Protein AF-A0A1Q6TLY2-F1 (afdb_monomer_lite)

pLDDT: mean 72.08, std 17.01, range [34.88, 92.75]

Radius of gyration: 35.18 Å; chains: 1; bounding box: 68×32×122 Å

Sequence (174 aa):
MITFGSDVADLILQRTLGENTLGLNNSINRMTTGYKVNQAKDNAAGYSIITDLSKKISSMLQVQQNTEDGIALLQTAEGGLEEVQKLLERLRDLATQASNGTYDAETREAMQAEADQILEQISQIRESIQYDNQNLYYRENNCSFCCFLFSKRIIICSRGCRGLCRRRNENNYN

Structure (mmCIF, N/CA/C/O backbone):
data_AF-A0A1Q6TLY2-F1
#
_entry.id   AF-A0A1Q6TLY2-F1
#
loop_
_atom_site.group_PDB
_atom_site.id
_atom_site.type_symbol
_atom_site.label_atom_id
_atom_site.label_alt_id
_atom_site.label_comp_id
_atom_site.label_asym_id
_atom_site.label_entity_id
_atom_site.label_seq_id
_atom_site.pdbx_PDB_ins_code
_atom_site.Cartn_x
_atom_site.Cartn_y
_atom_site.Cartn_z
_atom_site.occupancy
_atom_site.B_iso_or_equiv
_atom_site.auth_seq_id
_atom_site.auth_comp_id
_atom_site.auth_asym_id
_atom_site.auth_atom_id
_atom_site.pdbx_PDB_model_num
ATOM 1 N N . MET A 1 1 ? 36.847 5.283 -79.934 1.00 46.81 1 MET A N 1
ATOM 2 C CA . MET A 1 1 ? 37.650 4.300 -79.181 1.00 46.81 1 MET A CA 1
ATOM 3 C C . MET A 1 1 ? 37.013 4.168 -77.812 1.00 46.81 1 MET A C 1
ATOM 5 O O . MET A 1 1 ? 37.091 5.117 -77.050 1.00 46.81 1 MET A O 1
ATOM 9 N N . ILE A 1 2 ? 36.286 3.078 -77.559 1.00 50.75 2 ILE A N 1
ATOM 10 C CA . ILE A 1 2 ? 35.698 2.802 -76.241 1.00 50.75 2 ILE A CA 1
ATOM 11 C C . ILE A 1 2 ? 36.763 2.031 -75.464 1.00 50.75 2 ILE A C 1
ATOM 13 O O . ILE A 1 2 ? 37.213 0.967 -75.892 1.00 50.75 2 ILE A O 1
ATOM 17 N N . THR A 1 3 ? 37.272 2.646 -74.406 1.00 54.22 3 THR A N 1
ATOM 18 C CA . THR A 1 3 ? 38.368 2.139 -73.587 1.00 54.22 3 THR A CA 1
ATOM 19 C C . THR A 1 3 ? 37.829 1.113 -72.593 1.00 54.22 3 THR A C 1
ATOM 21 O O . THR A 1 3 ? 37.433 1.465 -71.495 1.00 54.22 3 THR A O 1
ATOM 24 N N . PHE A 1 4 ? 37.858 -0.176 -72.936 1.00 53.56 4 PHE A N 1
ATOM 25 C CA . PHE A 1 4 ? 37.406 -1.265 -72.049 1.00 53.56 4 PHE A CA 1
ATOM 26 C C . PHE A 1 4 ? 38.048 -1.253 -70.643 1.00 53.56 4 PHE A C 1
ATOM 28 O O . PHE A 1 4 ? 37.451 -1.731 -69.685 1.00 53.56 4 PHE A O 1
ATOM 35 N N . GLY A 1 5 ? 39.249 -0.684 -70.490 1.00 61.03 5 GLY A N 1
ATOM 36 C CA . GLY A 1 5 ? 39.902 -0.521 -69.186 1.00 61.03 5 GLY A CA 1
ATOM 37 C C . GLY A 1 5 ? 39.287 0.564 -68.290 1.00 61.03 5 GLY A C 1
ATOM 38 O O . GLY A 1 5 ? 39.377 0.438 -67.071 1.00 61.03 5 GLY A O 1
ATOM 39 N N . SER A 1 6 ? 38.644 1.597 -68.857 1.00 63.41 6 SER A N 1
ATOM 40 C CA . SER A 1 6 ? 37.987 2.651 -68.065 1.00 63.41 6 SER A CA 1
ATOM 41 C C . SER A 1 6 ? 36.668 2.176 -67.469 1.00 63.41 6 SER A C 1
ATOM 43 O O . SER A 1 6 ? 36.382 2.524 -66.334 1.00 63.41 6 SER A O 1
ATOM 45 N N . ASP A 1 7 ? 35.912 1.333 -68.179 1.00 69.69 7 ASP A N 1
ATOM 46 C CA . ASP A 1 7 ? 34.629 0.803 -67.690 1.00 69.69 7 ASP A CA 1
ATOM 47 C C . ASP A 1 7 ? 34.824 -0.219 -66.560 1.00 69.69 7 ASP A C 1
ATOM 49 O O . ASP A 1 7 ? 34.053 -0.259 -65.603 1.00 69.69 7 ASP A O 1
ATOM 53 N N . VAL A 1 8 ? 35.891 -1.026 -66.625 1.00 76.56 8 VAL A N 1
ATOM 54 C CA . VAL A 1 8 ? 36.241 -1.965 -65.546 1.00 76.56 8 VAL A CA 1
ATOM 55 C C . VAL A 1 8 ? 36.775 -1.214 -64.324 1.00 76.56 8 VAL A C 1
ATOM 57 O O . VAL A 1 8 ? 36.430 -1.566 -63.198 1.00 76.56 8 VAL A O 1
ATOM 60 N N . ALA A 1 9 ? 37.570 -0.158 -64.527 1.00 80.88 9 ALA A N 1
ATOM 61 C CA . ALA A 1 9 ? 38.022 0.705 -63.440 1.00 80.88 9 ALA A CA 1
ATOM 62 C C . ALA A 1 9 ? 36.855 1.470 -62.791 1.00 80.88 9 ALA A C 1
ATOM 64 O O . ALA A 1 9 ? 36.758 1.487 -61.567 1.00 80.88 9 ALA A O 1
ATOM 65 N N . ASP A 1 10 ? 35.938 2.033 -63.583 1.00 84.69 10 ASP A N 1
ATOM 66 C CA . ASP A 1 10 ? 34.768 2.761 -63.080 1.00 84.69 10 ASP A CA 1
ATOM 67 C C . ASP A 1 10 ? 33.792 1.834 -62.340 1.00 84.69 10 ASP A C 1
ATOM 69 O O . ASP A 1 10 ? 33.328 2.163 -61.253 1.00 84.69 10 ASP A O 1
ATOM 73 N N . LEU A 1 11 ? 33.567 0.611 -62.832 1.00 84.81 11 LEU A N 1
ATOM 74 C CA . LEU A 1 11 ? 32.751 -0.384 -62.130 1.00 84.81 11 LEU A CA 1
ATOM 75 C C . LEU A 1 11 ? 33.361 -0.804 -60.780 1.00 84.81 11 LEU A C 1
ATOM 77 O O . LEU A 1 11 ? 32.631 -1.033 -59.812 1.00 84.81 11 LEU A O 1
ATOM 81 N N . ILE A 1 12 ? 34.691 -0.914 -60.692 1.00 85.94 12 ILE A N 1
ATOM 82 C CA . ILE A 1 12 ? 35.389 -1.193 -59.427 1.00 85.94 12 ILE A CA 1
ATOM 83 C C . ILE A 1 12 ? 35.264 0.005 -58.483 1.00 85.94 12 ILE A C 1
ATOM 85 O O . ILE A 1 12 ? 34.912 -0.184 -57.321 1.00 85.94 12 ILE A O 1
ATOM 89 N N . LEU A 1 13 ? 35.468 1.228 -58.982 1.00 84.12 13 LEU A N 1
ATOM 90 C CA . LEU A 1 13 ? 35.284 2.453 -58.203 1.00 84.12 13 LEU A CA 1
ATOM 91 C C . LEU A 1 13 ? 33.849 2.572 -57.677 1.00 84.12 13 LEU A C 1
ATOM 93 O O . LEU A 1 13 ? 33.665 2.833 -56.492 1.00 84.12 13 LEU A O 1
ATOM 97 N N . GLN A 1 14 ? 32.835 2.298 -58.498 1.00 88.25 14 GLN A N 1
ATOM 98 C CA . GLN A 1 14 ? 31.431 2.291 -58.079 1.00 88.25 14 GLN A CA 1
ATOM 99 C C . GLN A 1 14 ? 31.145 1.226 -57.008 1.00 88.25 14 GLN A C 1
ATOM 101 O O . GLN A 1 14 ? 30.430 1.510 -56.046 1.00 88.25 14 GLN A O 1
ATOM 106 N N . ARG A 1 15 ? 31.725 0.020 -57.111 1.00 88.69 15 ARG A N 1
ATOM 107 C CA . ARG A 1 15 ? 31.603 -1.016 -56.065 1.00 88.69 15 ARG A CA 1
ATOM 108 C C . ARG A 1 15 ? 32.269 -0.593 -54.759 1.00 88.69 15 ARG A C 1
ATOM 110 O O . ARG A 1 15 ? 31.643 -0.700 -53.710 1.00 88.69 15 ARG A O 1
ATOM 117 N N . THR A 1 16 ? 33.493 -0.069 -54.814 1.00 87.88 16 THR A N 1
ATOM 118 C CA . THR A 1 16 ? 34.218 0.418 -53.631 1.00 87.88 16 THR A CA 1
ATOM 119 C C . THR A 1 16 ? 33.510 1.610 -52.986 1.00 87.88 16 THR A C 1
ATOM 121 O O . THR A 1 16 ? 33.411 1.679 -51.763 1.00 87.88 16 THR A O 1
ATOM 124 N N . LEU A 1 17 ? 32.956 2.529 -53.783 1.00 90.12 17 LEU A N 1
ATOM 125 C CA . LEU A 1 17 ? 32.104 3.609 -53.285 1.00 90.12 17 LEU A CA 1
ATOM 126 C C . LEU A 1 17 ? 30.847 3.051 -52.609 1.00 90.12 17 LEU A C 1
ATOM 128 O O . LEU A 1 17 ? 30.529 3.476 -51.503 1.00 90.12 17 LEU A O 1
ATOM 132 N N . GLY A 1 18 ? 30.190 2.054 -53.208 1.00 91.25 18 GLY A N 1
ATOM 133 C CA . GLY A 1 18 ? 29.041 1.368 -52.614 1.00 91.25 18 GLY A CA 1
ATOM 134 C C . GLY A 1 18 ? 29.354 0.719 -51.260 1.00 91.25 18 GLY A C 1
ATOM 135 O O . GLY A 1 18 ? 28.607 0.910 -50.300 1.00 91.25 18 GLY A O 1
ATOM 136 N N . GLU A 1 19 ? 30.481 0.012 -51.140 1.00 89.94 19 GLU A N 1
ATOM 137 C CA . GLU A 1 19 ? 30.926 -0.583 -49.870 1.00 89.94 19 GLU A CA 1
ATOM 138 C C . GLU A 1 19 ? 31.254 0.480 -48.812 1.00 89.94 19 GLU A C 1
ATOM 140 O O . GLU A 1 19 ? 30.823 0.367 -47.660 1.00 89.94 19 GLU A O 1
ATOM 145 N N . ASN A 1 20 ? 31.934 1.561 -49.205 1.00 90.25 20 ASN A N 1
ATOM 146 C CA . ASN A 1 20 ? 32.233 2.682 -48.315 1.00 90.25 20 ASN A CA 1
ATOM 147 C C . ASN A 1 20 ? 30.958 3.386 -47.831 1.00 90.25 20 ASN A C 1
ATOM 149 O O . ASN A 1 20 ? 30.846 3.721 -46.651 1.00 90.25 20 ASN A O 1
ATOM 153 N N . THR A 1 21 ? 29.961 3.567 -48.702 1.00 90.56 21 THR A N 1
ATOM 154 C CA . THR A 1 21 ? 28.655 4.121 -48.327 1.00 90.56 21 THR A CA 1
ATOM 155 C C . THR A 1 21 ? 27.919 3.214 -47.334 1.00 90.56 21 THR A C 1
ATOM 157 O O . THR A 1 21 ? 27.303 3.717 -46.393 1.00 90.56 21 THR A O 1
ATOM 160 N N . LEU A 1 22 ? 28.001 1.886 -47.472 1.00 87.94 22 LEU A N 1
ATOM 161 C CA . LEU A 1 22 ? 27.423 0.946 -46.502 1.00 87.94 22 LEU A CA 1
ATOM 162 C C . LEU A 1 22 ? 28.134 1.006 -45.139 1.00 87.94 22 LEU A C 1
ATOM 164 O O . LEU A 1 22 ? 27.471 1.062 -44.100 1.00 87.94 22 LEU A O 1
ATOM 168 N N . GLY A 1 23 ? 29.469 1.056 -45.126 1.00 85.69 23 GLY A N 1
ATOM 169 C CA . GLY A 1 23 ? 30.258 1.215 -43.898 1.00 85.69 23 GLY A CA 1
ATOM 170 C C . GLY A 1 23 ? 29.986 2.542 -43.180 1.00 85.69 23 GLY A C 1
ATOM 171 O O . GLY A 1 23 ? 29.831 2.574 -41.953 1.00 85.69 23 GLY A O 1
ATOM 172 N N . LEU A 1 24 ? 29.847 3.631 -43.943 1.00 88.31 24 LEU A N 1
ATOM 1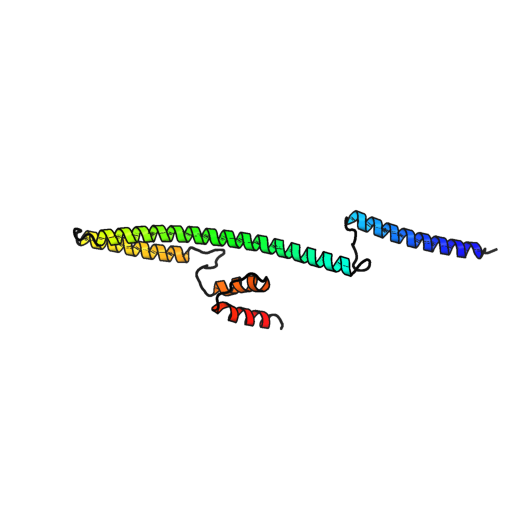73 C CA . LEU A 1 24 ? 29.487 4.948 -43.424 1.00 88.31 24 LEU A CA 1
ATOM 174 C C . LEU A 1 24 ? 28.084 4.938 -42.805 1.00 88.31 24 LEU A C 1
ATOM 176 O O . LEU A 1 24 ? 27.924 5.373 -41.668 1.00 88.31 24 LEU A O 1
ATOM 180 N N . ASN A 1 25 ? 27.087 4.376 -43.494 1.00 87.31 25 ASN A N 1
ATOM 181 C CA . ASN A 1 25 ? 25.724 4.260 -42.968 1.00 87.31 25 ASN A CA 1
ATOM 182 C C . ASN A 1 25 ? 25.663 3.444 -41.667 1.00 87.31 25 ASN A C 1
ATOM 184 O O . ASN A 1 25 ? 24.962 3.823 -40.731 1.00 87.31 25 ASN A O 1
ATOM 188 N N . ASN A 1 26 ? 26.438 2.362 -41.555 1.00 84.44 26 ASN A N 1
ATOM 189 C CA . ASN A 1 26 ? 26.537 1.598 -40.308 1.00 84.44 26 ASN A CA 1
ATOM 190 C C . ASN A 1 26 ? 27.171 2.407 -39.171 1.00 84.44 26 ASN A C 1
ATOM 192 O O . ASN A 1 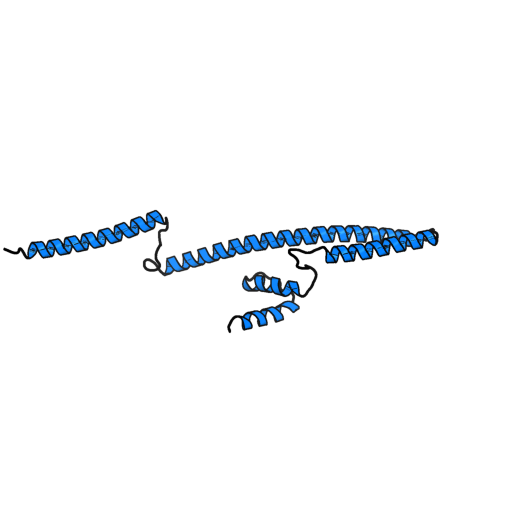26 ? 26.722 2.323 -38.026 1.00 84.44 26 ASN A O 1
ATOM 196 N N . SER A 1 27 ? 28.185 3.213 -39.483 1.00 85.31 27 SER A N 1
ATOM 197 C CA . SER A 1 27 ? 28.850 4.083 -38.509 1.00 85.31 27 SER A CA 1
ATOM 198 C C . SER A 1 27 ? 27.918 5.200 -38.036 1.00 85.31 27 SER A C 1
ATOM 200 O O . SER A 1 27 ? 27.817 5.439 -36.834 1.00 85.31 27 SER A O 1
ATOM 202 N N . ILE A 1 28 ? 27.158 5.803 -38.957 1.00 87.81 28 ILE A N 1
ATOM 203 C CA . ILE A 1 28 ? 26.102 6.773 -38.648 1.00 87.81 28 ILE A CA 1
ATOM 204 C C . ILE A 1 28 ? 25.043 6.128 -37.752 1.00 87.81 28 ILE A C 1
ATOM 206 O O . ILE A 1 28 ? 24.734 6.684 -36.707 1.00 87.81 28 ILE A O 1
ATOM 210 N N . ASN A 1 29 ? 24.552 4.931 -38.081 1.00 83.62 29 ASN A N 1
ATOM 211 C CA . ASN A 1 29 ? 23.561 4.233 -37.258 1.00 83.62 29 ASN A CA 1
ATOM 212 C C . ASN A 1 29 ? 24.072 3.921 -35.843 1.00 83.62 29 ASN A C 1
ATOM 214 O O . ASN A 1 29 ? 23.318 4.007 -34.882 1.00 83.62 29 ASN A O 1
ATOM 218 N N . ARG A 1 30 ? 25.349 3.558 -35.677 1.00 83.88 30 ARG A N 1
ATOM 219 C CA . ARG A 1 30 ? 25.949 3.359 -34.343 1.00 83.88 30 ARG A CA 1
ATOM 220 C C . ARG A 1 30 ? 26.124 4.669 -33.585 1.00 83.88 30 ARG A C 1
ATOM 222 O O . ARG A 1 30 ? 25.979 4.680 -32.369 1.00 83.88 30 ARG A O 1
ATOM 229 N N . MET A 1 31 ? 26.411 5.761 -34.288 1.00 86.00 31 MET A N 1
ATOM 230 C CA . MET A 1 31 ? 26.515 7.091 -33.694 1.00 86.00 31 MET A CA 1
ATOM 231 C C . MET A 1 31 ? 25.148 7.629 -33.254 1.00 86.00 31 MET A C 1
ATOM 233 O O . MET A 1 31 ? 25.049 8.212 -32.181 1.00 86.00 31 MET A O 1
ATOM 237 N N . THR A 1 32 ? 24.093 7.416 -34.045 1.00 87.31 32 THR A N 1
ATOM 238 C CA . THR A 1 32 ? 22.742 7.907 -33.733 1.00 87.31 32 THR A CA 1
ATOM 239 C C . THR A 1 32 ? 22.076 7.117 -32.614 1.00 87.31 32 THR A C 1
ATOM 241 O O . THR A 1 32 ? 21.379 7.707 -31.795 1.00 87.31 32 THR A O 1
ATOM 244 N N . THR A 1 33 ? 22.291 5.800 -32.545 1.00 83.31 33 THR A N 1
ATOM 245 C CA . THR A 1 33 ? 21.709 4.965 -31.483 1.00 83.31 33 THR A CA 1
ATOM 246 C C . THR A 1 33 ? 22.600 4.850 -30.247 1.00 83.31 33 THR A C 1
ATOM 248 O O . THR A 1 33 ? 22.113 4.480 -29.182 1.00 83.31 33 THR A O 1
ATOM 251 N N . GLY A 1 34 ? 23.907 5.097 -30.382 1.00 84.25 34 GLY A N 1
ATOM 252 C CA . GLY A 1 34 ? 24.901 4.892 -29.327 1.00 84.25 34 GLY A CA 1
ATOM 253 C C . GLY A 1 34 ? 25.225 3.421 -29.019 1.00 84.25 34 GLY A C 1
ATOM 254 O O . GLY A 1 34 ? 26.106 3.156 -28.199 1.00 84.25 34 GLY A O 1
ATOM 255 N N . TYR A 1 35 ? 24.569 2.446 -29.663 1.00 79.31 35 TYR A N 1
ATOM 256 C CA . TYR A 1 35 ? 24.812 1.022 -29.411 1.00 79.31 35 TYR A CA 1
ATOM 257 C C . TYR A 1 35 ? 25.791 0.417 -30.422 1.00 79.31 35 TYR A C 1
ATOM 259 O O . TYR A 1 35 ? 25.696 0.605 -31.634 1.00 79.31 35 TYR A O 1
ATOM 267 N N . LYS A 1 36 ? 26.725 -0.399 -29.917 1.00 75.88 36 LYS A N 1
ATOM 268 C CA . LYS A 1 36 ? 27.668 -1.163 -30.753 1.00 75.88 36 LYS A CA 1
ATOM 269 C C . LYS A 1 36 ? 26.988 -2.240 -31.610 1.00 75.88 36 LYS A C 1
ATOM 271 O O . LYS A 1 36 ? 27.519 -2.579 -32.664 1.00 75.88 36 LYS A O 1
ATOM 276 N N . VAL A 1 37 ? 25.856 -2.788 -31.163 1.00 73.31 37 VAL A N 1
ATOM 277 C CA . VAL A 1 37 ? 25.090 -3.836 -31.858 1.00 73.31 37 VAL A CA 1
ATOM 278 C C . VAL A 1 37 ? 23.666 -3.327 -32.062 1.00 73.31 37 VAL A C 1
ATOM 280 O O . VAL A 1 37 ? 22.883 -3.296 -31.120 1.00 73.31 37 VAL A O 1
ATOM 283 N N . ASN A 1 38 ? 23.350 -2.910 -33.288 1.00 68.88 38 ASN A N 1
ATOM 284 C CA . ASN A 1 38 ? 22.059 -2.302 -33.638 1.00 68.88 38 ASN A CA 1
ATOM 285 C C . ASN A 1 38 ? 21.119 -3.244 -34.394 1.00 68.88 38 ASN A C 1
ATOM 287 O O . ASN A 1 38 ? 19.905 -3.070 -34.340 1.00 68.88 38 ASN A O 1
ATOM 291 N N . GLN A 1 39 ? 21.667 -4.220 -35.122 1.00 71.06 39 GLN A N 1
ATOM 292 C CA . GLN A 1 39 ? 20.902 -5.118 -35.982 1.00 71.06 39 GLN A CA 1
ATOM 293 C C . GLN A 1 39 ? 21.184 -6.576 -35.622 1.00 71.06 39 GLN A C 1
ATOM 295 O O . GLN A 1 39 ? 22.338 -6.966 -35.437 1.00 71.06 39 GLN A O 1
ATOM 300 N N . ALA A 1 40 ? 20.134 -7.404 -35.614 1.00 69.06 40 ALA A N 1
ATOM 301 C CA . ALA A 1 40 ? 20.256 -8.856 -35.454 1.00 69.06 40 ALA A CA 1
ATOM 302 C C . ALA A 1 40 ? 21.109 -9.505 -36.564 1.00 69.06 40 ALA A C 1
ATOM 304 O O . ALA A 1 40 ? 21.676 -10.575 -36.357 1.00 69.06 40 ALA A O 1
ATOM 305 N N . LYS A 1 41 ? 21.233 -8.835 -37.720 1.00 71.81 41 LYS A N 1
ATOM 306 C CA . LYS A 1 41 ? 22.046 -9.266 -38.863 1.00 71.81 41 LYS A CA 1
ATOM 307 C C . LYS A 1 41 ? 23.555 -9.240 -38.577 1.00 71.81 41 LYS A C 1
ATOM 309 O O . LYS A 1 41 ? 24.262 -10.104 -39.083 1.00 71.81 41 LYS A O 1
ATOM 314 N N . ASP A 1 42 ? 24.034 -8.300 -37.757 1.00 73.00 42 ASP A N 1
ATOM 315 C CA . ASP A 1 42 ? 25.472 -8.127 -37.490 1.00 73.00 42 ASP A CA 1
ATOM 316 C C . ASP A 1 42 ? 25.975 -9.017 -36.339 1.00 73.00 42 ASP A C 1
ATOM 318 O O . ASP A 1 42 ? 27.137 -9.417 -36.324 1.00 73.00 42 ASP A O 1
ATOM 322 N N . ASN A 1 43 ? 25.117 -9.327 -35.356 1.00 73.38 43 ASN A N 1
ATOM 323 C CA . ASN A 1 43 ? 25.414 -10.265 -34.267 1.00 73.38 43 ASN A CA 1
ATOM 324 C C . ASN A 1 43 ? 24.118 -10.766 -33.601 1.00 73.38 43 ASN A C 1
ATOM 326 O O . ASN A 1 43 ? 23.640 -10.171 -32.633 1.00 73.38 43 ASN A O 1
ATOM 330 N N . ALA A 1 44 ? 23.560 -11.873 -34.096 1.00 73.50 44 ALA A N 1
ATOM 331 C CA . ALA A 1 44 ? 22.300 -12.428 -33.595 1.00 73.50 44 ALA A CA 1
ATOM 332 C C . ALA A 1 44 ? 22.365 -12.852 -32.113 1.00 73.50 44 ALA A C 1
ATOM 334 O O . ALA A 1 44 ? 21.421 -12.609 -31.361 1.00 73.50 44 ALA A O 1
ATOM 335 N N . ALA A 1 45 ? 23.488 -13.429 -31.668 1.00 77.12 45 ALA A N 1
ATOM 336 C CA . ALA A 1 45 ? 23.657 -13.894 -30.289 1.00 77.12 45 ALA A CA 1
ATOM 337 C C . ALA A 1 45 ? 23.775 -12.725 -29.293 1.00 77.12 45 ALA A C 1
ATOM 339 O O . ALA A 1 45 ? 23.094 -12.707 -28.269 1.00 77.12 45 ALA A O 1
ATOM 340 N N . GLY A 1 46 ? 24.591 -11.714 -29.613 1.00 80.19 46 GLY A N 1
ATOM 341 C CA . GLY A 1 46 ? 24.737 -10.512 -28.788 1.00 80.19 46 GLY A CA 1
ATOM 342 C C . GLY A 1 46 ? 23.458 -9.677 -28.746 1.00 80.19 46 GLY A C 1
ATOM 343 O O . GLY A 1 46 ? 23.071 -9.198 -27.683 1.00 80.19 46 GLY A O 1
ATOM 344 N N . TYR A 1 47 ? 22.762 -9.565 -29.879 1.00 82.81 47 TYR A N 1
ATOM 345 C CA . TYR A 1 47 ? 21.477 -8.876 -29.949 1.00 82.81 47 TYR A CA 1
ATOM 346 C C . TYR A 1 47 ? 20.399 -9.588 -29.113 1.00 82.81 47 TYR A C 1
ATOM 348 O O . TYR A 1 47 ? 19.711 -8.926 -28.342 1.00 82.81 47 TYR A O 1
ATOM 356 N N . SER A 1 48 ? 20.302 -10.925 -29.167 1.00 80.12 48 SER A N 1
ATOM 357 C CA . SER A 1 48 ? 19.343 -11.686 -28.345 1.00 80.12 48 SER A CA 1
ATOM 358 C C . SER A 1 48 ? 19.552 -11.448 -26.846 1.00 80.12 48 SER A C 1
ATOM 360 O O . SER A 1 48 ? 18.594 -11.135 -26.140 1.00 80.12 48 SER A O 1
ATOM 362 N N . ILE A 1 49 ? 20.801 -11.505 -26.367 1.00 82.75 49 ILE A N 1
ATOM 363 C CA . ILE A 1 49 ? 21.127 -11.267 -24.950 1.00 82.75 49 ILE A CA 1
ATOM 364 C C . ILE A 1 49 ? 20.729 -9.846 -24.530 1.00 82.75 49 ILE A C 1
ATOM 366 O O . ILE A 1 49 ? 20.141 -9.663 -23.465 1.00 82.75 49 ILE A O 1
ATOM 370 N N . ILE A 1 50 ? 21.008 -8.842 -25.368 1.00 84.81 50 ILE A N 1
ATOM 371 C CA . ILE A 1 50 ? 20.620 -7.451 -25.096 1.00 84.81 50 ILE A CA 1
ATOM 372 C C . ILE A 1 50 ? 19.095 -7.329 -25.028 1.00 84.81 50 ILE A C 1
ATOM 374 O O . ILE A 1 50 ? 18.586 -6.737 -24.082 1.00 84.81 50 ILE A O 1
ATOM 378 N N . THR A 1 51 ? 18.353 -7.936 -25.961 1.00 83.88 51 THR A N 1
ATOM 379 C CA . THR A 1 51 ? 16.883 -7.893 -25.921 1.00 83.88 51 THR A CA 1
ATOM 380 C C . THR A 1 51 ? 16.310 -8.579 -24.684 1.00 83.88 51 THR A C 1
ATOM 382 O O . THR A 1 51 ? 15.343 -8.082 -24.109 1.00 83.88 51 THR A O 1
ATOM 385 N N . ASP A 1 52 ? 16.911 -9.675 -24.224 1.00 87.62 52 ASP A N 1
ATOM 386 C CA . ASP A 1 52 ? 16.475 -10.362 -23.009 1.00 87.62 52 ASP A CA 1
ATOM 387 C C . ASP A 1 52 ? 16.795 -9.554 -21.749 1.00 87.62 52 ASP A C 1
ATOM 389 O O . ASP A 1 52 ? 15.968 -9.484 -20.836 1.00 87.62 52 ASP A O 1
ATOM 393 N N . LEU A 1 53 ? 17.941 -8.869 -21.712 1.00 87.94 53 LEU A N 1
ATOM 394 C CA . LEU A 1 53 ? 18.261 -7.915 -20.650 1.00 87.94 53 LEU A CA 1
ATOM 395 C C . LEU A 1 53 ? 17.291 -6.729 -20.654 1.00 87.94 53 LEU A C 1
ATOM 397 O O . LEU A 1 53 ? 16.777 -6.382 -19.594 1.00 87.94 53 LEU A O 1
ATOM 401 N N . SER A 1 54 ? 16.962 -6.159 -21.817 1.00 86.50 54 SER A N 1
ATOM 402 C CA . SER A 1 54 ? 15.958 -5.095 -21.935 1.00 86.50 54 SER A CA 1
ATOM 403 C C . SER A 1 54 ? 14.585 -5.555 -21.443 1.00 86.50 54 SER A C 1
ATOM 405 O O . SER A 1 54 ? 13.975 -4.872 -20.624 1.00 86.50 54 SER A O 1
ATOM 407 N N . LYS A 1 55 ? 14.130 -6.750 -21.846 1.00 82.69 55 LYS A N 1
ATOM 408 C CA . LYS A 1 55 ? 12.889 -7.353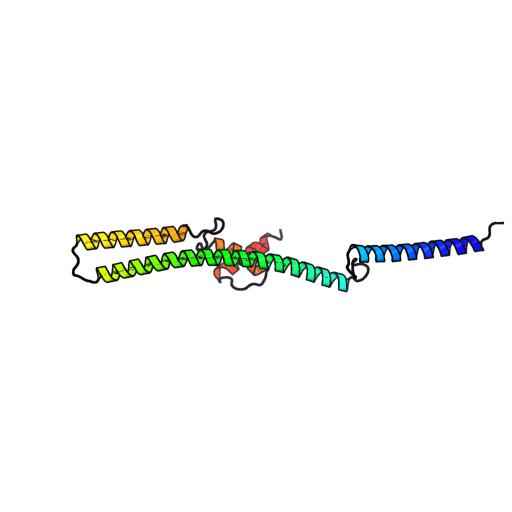 -21.327 1.00 82.69 55 LYS A CA 1
ATOM 409 C C . LYS A 1 55 ? 12.943 -7.519 -19.812 1.00 82.69 55 LYS A C 1
ATOM 411 O O . LYS A 1 55 ? 11.965 -7.221 -19.129 1.00 82.69 55 LYS A O 1
ATOM 416 N N . LYS A 1 56 ? 14.076 -7.976 -19.269 1.00 82.25 56 LYS A N 1
ATOM 417 C CA . LYS A 1 56 ? 14.257 -8.150 -17.826 1.00 82.25 56 LYS A CA 1
ATOM 418 C C . LYS A 1 56 ? 14.194 -6.812 -17.091 1.00 82.25 56 LYS A C 1
ATOM 420 O O . LYS A 1 56 ? 13.494 -6.740 -16.087 1.00 82.25 56 LYS A O 1
ATOM 425 N N . ILE A 1 57 ? 14.824 -5.761 -17.615 1.00 86.88 57 ILE A N 1
ATOM 426 C CA . ILE A 1 57 ? 14.758 -4.399 -17.063 1.00 86.88 57 ILE A CA 1
ATOM 427 C C . ILE A 1 57 ? 13.313 -3.898 -17.052 1.00 86.88 57 ILE A C 1
ATOM 429 O O . ILE A 1 57 ? 12.810 -3.532 -15.994 1.00 86.88 57 ILE A O 1
ATOM 433 N N . SER A 1 58 ? 12.600 -3.968 -18.180 1.00 79.62 58 SER A N 1
ATOM 434 C CA . SER A 1 58 ? 11.183 -3.585 -18.233 1.00 79.62 58 SER A CA 1
ATOM 435 C C . SER A 1 58 ? 10.333 -4.408 -17.260 1.00 79.62 58 SER A C 1
ATOM 437 O O . SER A 1 58 ? 9.456 -3.876 -16.584 1.00 79.62 58 SER A O 1
ATOM 439 N N . SER A 1 59 ? 10.624 -5.706 -17.120 1.00 78.25 59 SER A N 1
ATOM 440 C CA . SER A 1 59 ? 9.919 -6.565 -16.169 1.00 78.25 59 SER A CA 1
ATOM 441 C C . SER A 1 59 ? 10.196 -6.196 -14.708 1.00 78.25 59 SER A C 1
ATOM 443 O O . SER A 1 59 ? 9.280 -6.318 -13.894 1.00 78.25 59 SER A O 1
ATOM 445 N N . MET A 1 60 ? 11.419 -5.750 -14.393 1.00 81.56 60 MET A N 1
ATOM 446 C CA . MET A 1 60 ? 11.849 -5.306 -13.065 1.00 81.56 60 MET A CA 1
ATOM 447 C C . MET A 1 60 ? 11.231 -3.960 -12.702 1.00 81.56 60 MET A C 1
ATOM 449 O O . MET A 1 60 ? 10.761 -3.825 -11.582 1.00 81.56 60 MET A O 1
ATOM 453 N N . LEU A 1 61 ? 11.147 -3.016 -13.644 1.00 82.81 61 LEU A N 1
ATOM 454 C CA . LEU A 1 61 ? 10.446 -1.742 -13.438 1.00 82.81 61 LEU A CA 1
ATOM 455 C C . LEU A 1 61 ? 8.971 -1.971 -13.089 1.00 82.81 61 LEU A C 1
ATOM 457 O O . LEU A 1 61 ? 8.460 -1.384 -12.142 1.00 82.81 61 LEU A O 1
ATOM 461 N N . GLN A 1 62 ? 8.307 -2.906 -13.775 1.00 73.88 62 GLN A N 1
ATOM 462 C CA . GLN A 1 62 ? 6.941 -3.282 -13.408 1.00 73.88 62 GLN A CA 1
ATOM 463 C C . GLN A 1 62 ? 6.873 -3.957 -12.029 1.00 73.88 62 GLN A C 1
ATOM 465 O O . GLN A 1 62 ? 5.919 -3.752 -11.292 1.00 73.88 62 GLN A O 1
ATOM 470 N N . VAL A 1 63 ? 7.851 -4.802 -11.673 1.00 70.69 63 VAL A N 1
ATOM 471 C CA . VAL A 1 63 ? 7.900 -5.411 -10.330 1.00 70.69 63 VAL A CA 1
ATOM 472 C C . VAL A 1 63 ? 8.087 -4.340 -9.264 1.00 70.69 63 VAL A C 1
ATOM 474 O O . VAL A 1 63 ? 7.444 -4.435 -8.228 1.00 70.69 63 VAL A O 1
ATOM 477 N N . GLN A 1 64 ? 8.917 -3.329 -9.514 1.00 73.81 64 GLN A N 1
ATOM 478 C CA . GLN A 1 64 ? 9.116 -2.210 -8.604 1.00 73.81 64 GLN A CA 1
ATOM 479 C C . GLN A 1 64 ? 7.796 -1.479 -8.344 1.00 73.81 64 GLN A C 1
ATOM 481 O O . GLN A 1 64 ? 7.390 -1.409 -7.190 1.00 73.81 64 GLN A O 1
ATOM 486 N N . GLN A 1 65 ? 7.082 -1.071 -9.398 1.00 76.12 65 GLN A N 1
ATOM 487 C CA . GLN A 1 65 ? 5.766 -0.427 -9.272 1.00 76.12 65 GLN A CA 1
ATOM 488 C C . GLN A 1 65 ? 4.774 -1.309 -8.501 1.00 76.12 65 GLN A C 1
ATOM 490 O O . GLN A 1 65 ? 4.201 -0.881 -7.508 1.00 76.12 65 GLN A O 1
ATOM 495 N N . ASN A 1 66 ? 4.674 -2.594 -8.854 1.00 72.69 66 ASN A N 1
ATOM 496 C CA . ASN A 1 66 ? 3.796 -3.525 -8.141 1.00 72.69 66 ASN A CA 1
ATOM 497 C C . ASN A 1 66 ? 4.197 -3.725 -6.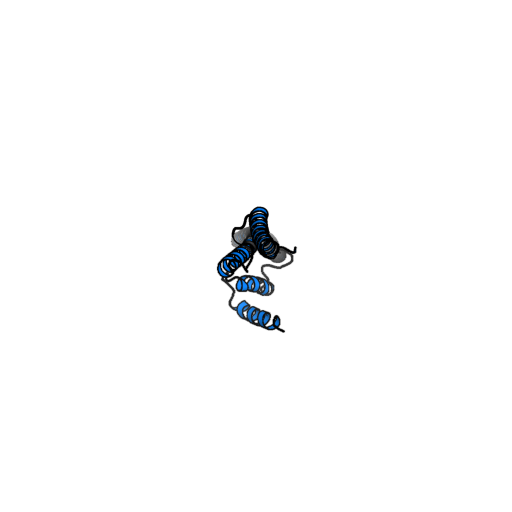663 1.00 72.69 66 ASN A C 1
ATOM 499 O O . ASN A 1 66 ? 3.358 -4.076 -5.836 1.00 72.69 66 ASN A O 1
ATOM 503 N N . THR A 1 67 ? 5.485 -3.590 -6.333 1.00 78.56 67 THR A N 1
ATOM 504 C CA . THR A 1 67 ? 5.978 -3.701 -4.952 1.00 78.56 67 THR A CA 1
ATOM 505 C C . THR A 1 67 ? 5.638 -2.439 -4.171 1.00 78.56 67 THR A C 1
ATOM 507 O O . THR A 1 67 ? 5.235 -2.542 -3.018 1.00 78.56 67 THR A O 1
ATOM 510 N N . GLU A 1 68 ? 5.751 -1.269 -4.797 1.00 78.06 68 GLU A N 1
ATOM 511 C CA . GLU A 1 68 ? 5.336 0.016 -4.229 1.00 78.06 68 GLU A CA 1
ATOM 512 C C . GLU A 1 68 ? 3.827 0.024 -3.937 1.00 78.06 68 GLU A C 1
ATOM 514 O O . GLU A 1 68 ? 3.429 0.348 -2.817 1.00 78.06 68 GLU A O 1
ATOM 519 N N . ASP A 1 69 ? 3.003 -0.471 -4.864 1.00 78.19 69 ASP A N 1
ATOM 520 C CA . ASP A 1 69 ? 1.561 -0.652 -4.647 1.00 78.19 69 ASP A CA 1
ATOM 521 C C . ASP A 1 69 ? 1.278 -1.648 -3.509 1.00 78.19 69 ASP A C 1
ATOM 523 O O . ASP A 1 69 ? 0.417 -1.425 -2.656 1.00 78.19 69 ASP A O 1
ATOM 527 N N . GLY A 1 70 ? 2.046 -2.742 -3.448 1.00 74.00 70 GLY A N 1
ATOM 528 C CA . GLY A 1 70 ? 1.966 -3.719 -2.362 1.00 74.00 70 GLY A CA 1
ATOM 529 C C . GLY A 1 70 ? 2.315 -3.127 -0.993 1.00 74.00 70 GLY A C 1
ATOM 530 O O . GLY A 1 70 ? 1.671 -3.463 -0.001 1.00 74.00 70 GLY A O 1
ATOM 531 N N . ILE A 1 71 ? 3.298 -2.225 -0.929 1.00 80.62 71 ILE A N 1
ATOM 532 C CA . ILE A 1 71 ? 3.664 -1.504 0.297 1.00 80.62 71 ILE A CA 1
ATOM 533 C C . ILE A 1 71 ? 2.541 -0.550 0.708 1.00 80.62 71 ILE A C 1
ATOM 535 O O . ILE A 1 71 ? 2.154 -0.558 1.873 1.00 80.62 71 ILE A O 1
ATOM 539 N N . ALA A 1 72 ? 1.983 0.225 -0.224 1.00 77.75 72 ALA A N 1
ATOM 540 C CA . ALA A 1 72 ? 0.873 1.136 0.066 1.00 77.75 72 ALA A CA 1
ATOM 541 C C . ALA A 1 72 ? -0.361 0.386 0.606 1.00 77.75 72 ALA A C 1
ATOM 543 O O . ALA A 1 72 ? -1.018 0.826 1.555 1.00 77.75 72 ALA A O 1
ATOM 544 N N . LEU A 1 73 ? -0.636 -0.798 0.055 1.00 75.00 73 LEU A N 1
ATOM 545 C CA . LEU A 1 73 ? -1.689 -1.689 0.531 1.00 75.00 73 LEU A CA 1
ATOM 546 C C . LEU A 1 73 ? -1.406 -2.189 1.953 1.00 75.00 73 LEU A C 1
ATOM 548 O O . LEU A 1 73 ? -2.293 -2.139 2.806 1.00 75.00 73 LEU A O 1
ATOM 552 N N . LEU A 1 74 ? -0.177 -2.639 2.229 1.00 79.50 74 LEU A N 1
ATOM 553 C CA . LEU A 1 74 ? 0.221 -3.086 3.567 1.00 79.50 74 LEU A CA 1
ATOM 554 C C . LEU A 1 74 ? 0.135 -1.961 4.601 1.00 79.50 74 LEU A C 1
ATOM 556 O O . LEU A 1 74 ? -0.370 -2.204 5.689 1.00 79.50 74 LEU A O 1
ATOM 560 N N . GLN A 1 75 ? 0.545 -0.740 4.256 1.00 83.69 75 GLN A N 1
ATOM 561 C CA . GLN A 1 75 ? 0.427 0.429 5.136 1.00 83.69 75 GLN A CA 1
ATOM 562 C C . GLN A 1 75 ? -1.034 0.749 5.469 1.00 83.69 75 GLN A C 1
ATOM 564 O O . GLN A 1 75 ? -1.366 1.026 6.618 1.00 83.69 75 GLN A O 1
ATOM 569 N N . THR A 1 76 ? -1.926 0.660 4.480 1.00 81.88 76 THR A N 1
ATOM 570 C CA . THR A 1 76 ? -3.369 0.849 4.702 1.00 81.88 76 THR A CA 1
ATOM 571 C C . THR A 1 76 ? -3.932 -0.237 5.623 1.00 81.88 76 THR A C 1
ATOM 573 O O . THR A 1 76 ? -4.712 0.049 6.532 1.00 81.88 76 THR A O 1
ATOM 576 N N . ALA A 1 77 ? -3.517 -1.491 5.418 1.00 78.56 77 ALA A N 1
ATOM 577 C CA . ALA A 1 77 ? -3.921 -2.604 6.268 1.00 78.56 77 ALA A CA 1
ATOM 578 C C . ALA A 1 77 ? -3.385 -2.464 7.704 1.00 78.56 77 ALA A C 1
ATOM 580 O O . ALA A 1 77 ? -4.124 -2.731 8.648 1.00 78.56 77 ALA A O 1
ATOM 581 N N . GLU A 1 78 ? -2.137 -2.021 7.873 1.00 82.62 78 GLU A N 1
ATOM 582 C CA . GLU A 1 78 ? -1.509 -1.773 9.175 1.00 82.62 78 GLU A CA 1
ATOM 583 C C . GLU A 1 78 ? -2.226 -0.658 9.944 1.00 82.62 78 GLU A C 1
ATOM 585 O O . GLU A 1 78 ? -2.608 -0.875 11.091 1.00 82.62 78 GLU A O 1
ATOM 590 N N . GLY A 1 79 ? -2.525 0.475 9.299 1.00 86.12 79 GLY A N 1
ATOM 591 C CA . GLY A 1 79 ? -3.288 1.559 9.929 1.00 86.12 79 GLY A CA 1
ATOM 592 C C . GLY A 1 79 ? -4.694 1.127 10.361 1.00 86.12 79 GLY A C 1
ATOM 593 O O . GLY A 1 79 ? -5.141 1.458 11.455 1.00 86.12 79 GLY A O 1
ATOM 594 N N . GLY A 1 80 ? -5.376 0.315 9.546 1.00 83.19 80 GLY A N 1
ATOM 595 C CA . GLY A 1 80 ? -6.670 -0.259 9.923 1.00 83.19 80 GLY A CA 1
ATOM 596 C C . GLY A 1 80 ? -6.584 -1.235 11.105 1.00 83.19 80 GLY A C 1
ATOM 597 O O . GLY A 1 80 ? -7.461 -1.239 11.968 1.00 83.19 80 GLY A O 1
ATOM 598 N N . LEU A 1 81 ? -5.527 -2.050 11.175 1.00 83.62 81 LEU A N 1
ATOM 599 C CA . LEU A 1 81 ? -5.297 -2.967 12.296 1.00 83.62 81 LEU A CA 1
ATOM 600 C C . LEU A 1 81 ? -4.931 -2.234 13.591 1.00 83.62 81 LEU A C 1
ATOM 602 O O . LEU A 1 81 ? -5.346 -2.683 14.658 1.00 83.62 81 LEU A O 1
ATOM 606 N N . GLU A 1 82 ? -4.205 -1.119 13.512 1.00 89.81 82 GLU A N 1
ATOM 607 C CA . GLU A 1 82 ? -3.882 -0.291 14.679 1.00 89.81 82 GLU A CA 1
ATOM 608 C C . GLU A 1 82 ? -5.158 0.261 15.338 1.00 89.81 82 GLU A C 1
ATOM 610 O O . GLU A 1 82 ? -5.313 0.196 16.559 1.00 89.81 82 GLU A O 1
ATOM 615 N N . GLU A 1 83 ? -6.122 0.725 14.539 1.00 86.81 83 GLU A N 1
ATOM 616 C CA . GLU A 1 83 ? -7.418 1.191 15.046 1.00 86.81 83 GLU A CA 1
ATOM 617 C C . GLU A 1 83 ? -8.244 0.051 15.663 1.00 86.81 83 GLU A C 1
ATOM 619 O O . GLU A 1 83 ? -8.806 0.207 16.749 1.00 86.81 83 GLU A O 1
ATOM 624 N N . VAL A 1 84 ? -8.253 -1.139 15.046 1.00 86.69 84 VAL A N 1
ATOM 625 C CA . VAL A 1 84 ? -8.884 -2.329 15.650 1.00 86.69 84 VAL A CA 1
ATOM 626 C C . VAL A 1 84 ? -8.214 -2.698 16.976 1.00 86.69 84 VAL A C 1
ATOM 628 O O . VAL A 1 84 ? -8.907 -3.060 17.928 1.00 86.69 84 VAL A O 1
ATOM 631 N N . GLN A 1 85 ? -6.887 -2.592 17.079 1.00 89.62 85 GLN A N 1
ATOM 632 C CA . GLN A 1 85 ? -6.173 -2.872 18.322 1.00 89.62 85 GLN A CA 1
ATOM 633 C C . GLN A 1 85 ? -6.587 -1.907 19.443 1.00 89.62 85 GLN A C 1
ATOM 635 O O . GLN A 1 85 ? -6.910 -2.372 20.536 1.00 89.62 85 GLN A O 1
ATOM 640 N N . LYS A 1 86 ? -6.660 -0.595 19.173 1.00 92.19 86 LYS A N 1
ATOM 641 C CA . LYS A 1 86 ? -7.124 0.413 20.148 1.00 92.19 86 LYS A CA 1
ATOM 642 C C . LYS A 1 86 ? -8.542 0.116 20.647 1.00 92.19 86 LYS A C 1
ATOM 644 O O . LYS A 1 86 ? -8.814 0.196 21.846 1.00 92.19 86 LYS A O 1
ATOM 649 N N . LEU A 1 87 ? -9.441 -0.283 19.744 1.00 90.12 87 LEU A N 1
ATOM 650 C CA . LEU A 1 87 ? -10.812 -0.671 20.090 1.00 90.12 87 LEU A CA 1
ATOM 651 C C . LEU A 1 87 ? -10.868 -1.938 20.957 1.00 90.12 87 LEU A C 1
ATOM 653 O O . LEU A 1 87 ? -11.636 -1.999 21.917 1.00 90.12 87 LEU A O 1
ATOM 657 N N . LEU A 1 88 ? -10.035 -2.941 20.666 1.00 88.44 88 LEU A N 1
ATOM 658 C CA . LEU A 1 88 ? -9.945 -4.161 21.475 1.00 88.44 88 LEU A CA 1
ATOM 659 C C . LEU A 1 88 ? -9.358 -3.902 22.868 1.00 88.44 88 LEU A C 1
ATOM 661 O O . LEU A 1 88 ? -9.802 -4.519 23.838 1.00 88.44 88 LEU A O 1
ATOM 665 N N . GLU A 1 89 ? -8.392 -2.991 22.988 1.00 92.75 89 GLU A N 1
ATOM 666 C CA . GLU A 1 89 ? -7.867 -2.545 24.283 1.00 92.75 89 GLU A CA 1
ATOM 667 C C . GLU A 1 89 ? -8.968 -1.859 25.107 1.00 92.75 89 GLU A C 1
ATOM 669 O O . GLU A 1 89 ? -9.188 -2.236 26.259 1.00 92.75 89 GLU A O 1
ATOM 674 N N . ARG A 1 90 ? -9.768 -0.973 24.496 1.00 92.19 90 ARG A N 1
ATOM 675 C CA . ARG A 1 90 ? -10.932 -0.356 25.156 1.00 92.19 90 ARG A CA 1
ATOM 676 C C . ARG A 1 90 ? -11.982 -1.383 25.595 1.00 92.19 90 ARG A C 1
ATOM 678 O O . ARG A 1 90 ? -12.514 -1.286 26.701 1.00 92.19 90 ARG A O 1
ATOM 685 N N . LEU A 1 91 ? -12.265 -2.386 24.761 1.00 88.88 91 LEU A N 1
ATOM 686 C CA . LEU A 1 91 ? -13.199 -3.468 25.095 1.00 88.88 91 LEU A CA 1
ATOM 687 C C . LEU A 1 91 ? -12.680 -4.315 26.265 1.00 88.88 91 LEU A C 1
ATOM 689 O O . LEU A 1 91 ? -13.447 -4.706 27.146 1.00 88.88 91 LEU A O 1
ATOM 693 N N . ARG A 1 92 ? -11.367 -4.564 26.318 1.00 90.44 92 ARG A N 1
ATOM 694 C CA . ARG A 1 92 ? -10.725 -5.234 27.453 1.00 90.44 92 ARG A CA 1
ATOM 695 C C . ARG A 1 92 ? -10.846 -4.407 28.732 1.00 90.44 92 ARG A C 1
ATOM 697 O O . ARG A 1 92 ? -11.149 -4.983 29.776 1.00 90.44 92 ARG A O 1
ATOM 704 N N . ASP A 1 93 ? -10.651 -3.095 28.660 1.00 90.06 93 ASP A N 1
ATOM 705 C CA . ASP A 1 93 ? -10.820 -2.211 29.815 1.00 90.06 93 ASP A CA 1
ATOM 706 C C . ASP A 1 93 ? -12.255 -2.276 30.349 1.00 90.06 93 ASP A C 1
ATOM 708 O O . ASP A 1 93 ? -12.444 -2.492 31.548 1.00 90.06 93 ASP A O 1
ATOM 712 N N . LEU A 1 94 ? -13.260 -2.205 29.469 1.00 87.75 94 LEU A N 1
ATOM 713 C CA . LEU A 1 94 ? -14.672 -2.389 29.826 1.00 87.75 94 LEU A CA 1
ATOM 714 C C . LEU A 1 94 ? -14.932 -3.755 30.472 1.00 87.75 94 LEU A C 1
ATOM 716 O O . LEU A 1 94 ? -15.616 -3.830 31.488 1.00 87.75 94 LEU A O 1
ATOM 720 N N . ALA A 1 95 ? -14.342 -4.835 29.950 1.00 85.06 95 ALA A N 1
ATOM 721 C CA . ALA A 1 95 ? -14.477 -6.168 30.539 1.00 85.06 95 ALA A CA 1
ATOM 722 C C . ALA A 1 95 ? -13.868 -6.248 31.952 1.00 85.06 95 ALA A C 1
ATOM 724 O O . ALA A 1 95 ? -14.457 -6.847 32.854 1.00 85.06 95 ALA A O 1
ATOM 725 N N . THR A 1 96 ? -12.707 -5.620 32.176 1.00 87.19 96 THR A N 1
ATOM 726 C CA . THR A 1 96 ? -12.100 -5.557 33.517 1.00 87.19 96 THR A CA 1
ATOM 727 C C . THR A 1 96 ? -12.905 -4.689 34.479 1.00 87.19 96 THR A C 1
ATOM 729 O O . THR A 1 96 ? -13.042 -5.049 35.647 1.00 87.19 96 THR A O 1
ATOM 732 N N . GLN A 1 97 ? -13.500 -3.597 33.992 1.00 83.50 97 GLN A N 1
ATOM 733 C CA . GLN A 1 97 ? -14.399 -2.751 34.774 1.00 83.50 97 GLN A CA 1
ATOM 734 C C . GLN A 1 97 ? -15.675 -3.515 35.141 1.00 83.50 97 GLN A C 1
ATOM 736 O O . GLN A 1 97 ? -16.029 -3.574 36.312 1.00 83.50 97 GLN A O 1
ATOM 741 N N . ALA A 1 98 ? -16.298 -4.219 34.196 1.00 79.88 98 ALA A N 1
ATOM 742 C CA . ALA A 1 98 ? -17.479 -5.043 34.452 1.00 79.88 98 ALA A CA 1
ATOM 743 C C . ALA A 1 98 ? -17.220 -6.197 35.443 1.00 79.88 98 ALA A C 1
ATOM 745 O O . ALA A 1 98 ? -18.144 -6.639 36.128 1.00 79.88 98 ALA A O 1
ATOM 746 N N . SER A 1 99 ? -15.973 -6.676 35.547 1.00 80.62 99 SER A N 1
ATOM 747 C CA . SER A 1 99 ? -15.573 -7.693 36.528 1.00 80.62 99 SER A CA 1
ATOM 748 C C . SER A 1 99 ? -15.451 -7.151 37.959 1.00 80.62 99 SER A C 1
ATOM 750 O O . SER A 1 99 ? -15.465 -7.946 38.904 1.00 80.62 99 SER A O 1
ATOM 752 N N . ASN A 1 100 ? -15.332 -5.834 38.149 1.00 79.38 100 ASN A N 1
ATOM 753 C CA . ASN A 1 100 ? -15.353 -5.225 39.476 1.00 79.38 100 ASN A CA 1
ATOM 754 C C . ASN A 1 100 ? -16.820 -5.106 39.924 1.00 79.38 100 ASN A C 1
ATOM 756 O O . ASN A 1 100 ? -17.549 -4.218 39.500 1.00 79.38 100 ASN A O 1
ATOM 760 N N . GLY A 1 101 ? -17.280 -6.041 40.759 1.00 64.44 101 GLY A N 1
ATOM 761 C CA . GLY A 1 101 ? -18.700 -6.258 41.084 1.00 64.44 101 GLY A CA 1
ATOM 762 C C . GLY A 1 101 ? -19.424 -5.178 41.906 1.00 64.44 101 GLY A C 1
ATOM 763 O O . GLY A 1 101 ? -20.460 -5.477 42.490 1.00 64.44 101 GLY A O 1
ATOM 764 N N . THR A 1 102 ? -18.899 -3.956 41.991 1.00 75.88 102 THR A N 1
ATOM 765 C CA . THR A 1 102 ? -19.456 -2.837 42.778 1.00 75.88 102 THR A CA 1
ATOM 766 C C . THR A 1 102 ? -20.341 -1.878 41.976 1.00 75.88 102 THR A C 1
ATOM 768 O O . THR A 1 102 ? -20.837 -0.912 42.548 1.00 75.88 102 THR A O 1
ATOM 771 N N . TYR A 1 103 ? -20.531 -2.106 40.674 1.00 74.62 103 TYR A N 1
ATOM 772 C CA . TYR A 1 103 ? -21.316 -1.219 39.809 1.00 74.62 103 TYR A CA 1
ATOM 773 C C . TYR A 1 103 ? -22.817 -1.539 39.829 1.00 74.62 103 TYR A C 1
ATOM 775 O O . TYR A 1 103 ? -23.214 -2.708 39.837 1.00 74.62 103 TYR A O 1
ATOM 783 N N . ASP A 1 104 ? -23.638 -0.486 39.796 1.00 79.62 104 ASP A N 1
ATOM 784 C CA . ASP A 1 104 ? -25.098 -0.571 39.709 1.00 79.62 104 ASP A CA 1
ATOM 785 C C . ASP A 1 104 ? -25.560 -1.212 38.388 1.00 79.62 104 ASP A C 1
ATOM 787 O O . ASP A 1 104 ? -24.850 -1.234 37.379 1.00 79.62 104 ASP A O 1
ATOM 791 N N . ALA A 1 105 ? -26.789 -1.736 38.374 1.00 78.88 105 ALA A N 1
ATOM 792 C CA . ALA A 1 105 ? -27.364 -2.387 37.193 1.00 78.88 105 ALA A CA 1
ATOM 793 C C . ALA A 1 105 ? -27.422 -1.452 35.967 1.00 78.88 105 ALA A C 1
ATOM 795 O O . ALA A 1 105 ? -27.117 -1.879 34.856 1.00 78.88 105 ALA A O 1
ATOM 796 N N . GLU A 1 106 ? -27.721 -0.168 36.182 1.00 81.12 106 GLU A N 1
ATOM 797 C CA . GLU A 1 106 ? -27.767 0.859 35.132 1.00 81.12 106 GLU A CA 1
ATOM 798 C C . GLU A 1 106 ? -26.378 1.125 34.521 1.00 81.12 106 GLU A C 1
ATOM 800 O O . GLU A 1 106 ? -26.230 1.246 33.306 1.00 81.12 106 GLU A O 1
ATOM 805 N N . THR A 1 107 ? -25.319 1.122 35.341 1.00 80.12 107 THR A N 1
ATOM 806 C CA . THR A 1 107 ? -23.940 1.275 34.845 1.00 80.12 107 THR A CA 1
ATOM 807 C C . THR A 1 107 ? -23.477 0.046 34.064 1.00 80.12 107 THR A C 1
ATOM 809 O O . THR A 1 107 ? -22.700 0.181 33.120 1.00 80.12 107 THR A O 1
ATOM 812 N N . ARG A 1 108 ? -23.981 -1.151 34.390 1.00 79.31 108 ARG A N 1
ATOM 813 C CA . ARG A 1 108 ? -23.706 -2.371 33.612 1.00 79.31 108 ARG A CA 1
ATOM 814 C C . ARG A 1 108 ? -24.388 -2.368 32.245 1.00 79.31 108 ARG A C 1
ATOM 816 O O . ARG A 1 108 ? -23.765 -2.812 31.285 1.00 79.31 108 ARG A O 1
ATOM 823 N N . GLU A 1 109 ? -25.610 -1.849 32.138 1.00 84.50 109 GLU A N 1
ATOM 824 C CA . GLU A 1 109 ? -26.278 -1.669 30.839 1.00 84.50 109 GLU A CA 1
ATOM 825 C C . GLU A 1 109 ? -25.551 -0.645 29.960 1.00 84.50 109 GLU A C 1
ATOM 827 O O . GLU A 1 109 ? -25.321 -0.911 28.781 1.00 84.50 109 GLU A O 1
ATOM 832 N N . ALA A 1 110 ? -25.106 0.479 30.529 1.00 84.44 110 ALA A N 1
ATOM 833 C CA . ALA A 1 110 ? -24.336 1.480 29.789 1.00 84.44 110 ALA A CA 1
ATOM 834 C C . ALA A 1 110 ? -22.995 0.925 29.262 1.00 84.44 110 ALA A C 1
ATOM 836 O O . ALA A 1 110 ? -22.644 1.160 28.106 1.00 84.44 110 ALA A O 1
ATOM 837 N N . MET A 1 111 ? -22.272 0.137 30.071 1.00 84.25 111 MET A N 1
ATOM 838 C CA . MET A 1 111 ? -21.035 -0.530 29.634 1.00 84.25 111 MET A CA 1
ATOM 839 C C . MET A 1 111 ? -21.284 -1.569 28.533 1.00 84.25 111 MET A C 1
ATOM 841 O O . MET A 1 111 ? -20.461 -1.713 27.629 1.00 84.25 111 MET A O 1
ATOM 845 N N . GLN A 1 112 ? -22.409 -2.289 28.589 1.00 83.38 112 GLN A N 1
ATOM 846 C CA . GLN A 1 112 ? -22.783 -3.248 27.550 1.00 83.38 112 GLN A CA 1
ATOM 847 C C . GLN A 1 112 ? -23.094 -2.538 26.225 1.00 83.38 112 GLN A C 1
ATOM 849 O O . GLN A 1 112 ? -22.611 -2.967 25.181 1.00 83.38 112 GLN A O 1
ATOM 854 N N . ALA A 1 113 ? -23.814 -1.414 26.274 1.00 88.25 113 ALA A N 1
ATOM 855 C CA . ALA A 1 113 ? -24.080 -0.595 25.094 1.00 88.25 113 ALA A CA 1
ATOM 856 C C . ALA A 1 113 ? -22.787 -0.041 24.462 1.00 88.25 113 ALA A C 1
ATOM 858 O O . ALA A 1 113 ? -22.667 -0.017 23.238 1.00 88.25 113 ALA A O 1
ATOM 859 N N . GLU A 1 114 ? -21.796 0.357 25.272 1.00 88.25 114 GLU A N 1
ATOM 860 C CA . GLU A 1 114 ? -20.475 0.773 24.770 1.00 88.25 114 GLU A CA 1
ATOM 861 C C . GLU A 1 114 ? -19.728 -0.399 24.107 1.00 88.25 114 GLU A C 1
ATOM 863 O O . GLU A 1 114 ? -19.147 -0.239 23.034 1.00 88.25 114 GLU A O 1
ATOM 868 N N . ALA A 1 115 ? -19.785 -1.602 24.689 1.00 88.19 115 ALA A N 1
ATOM 869 C CA . ALA A 1 115 ? -19.182 -2.794 24.093 1.00 88.19 115 ALA A CA 1
ATOM 870 C C . ALA A 1 115 ? -19.821 -3.165 22.741 1.00 88.19 115 ALA A C 1
ATOM 872 O O . ALA A 1 115 ? -19.102 -3.503 21.797 1.00 88.19 115 ALA A O 1
ATOM 873 N N . ASP A 1 116 ? -21.145 -3.054 22.620 1.00 89.81 116 ASP A N 1
ATOM 874 C CA . ASP A 1 116 ? -21.866 -3.324 21.372 1.00 89.81 116 ASP A CA 1
ATOM 875 C C . ASP A 1 116 ? -21.499 -2.304 20.279 1.00 89.81 116 ASP A C 1
ATOM 877 O O . ASP A 1 116 ? -21.247 -2.686 19.133 1.00 89.81 116 ASP A O 1
ATOM 881 N N . GLN A 1 117 ? -21.356 -1.021 20.638 1.00 90.50 117 GLN A N 1
ATOM 882 C CA . GLN A 1 117 ? -20.868 0.013 19.717 1.00 90.50 117 GLN A CA 1
ATOM 883 C C . GLN A 1 117 ? -19.444 -0.268 19.230 1.00 90.50 117 GLN A C 1
ATOM 885 O O . GLN A 1 117 ? -19.150 -0.084 18.049 1.00 90.50 117 GLN A O 1
ATOM 890 N N . ILE A 1 118 ? -18.555 -0.744 20.105 1.00 89.94 118 ILE A N 1
ATOM 891 C CA . ILE A 1 118 ? -17.187 -1.111 19.716 1.00 89.94 118 ILE A CA 1
ATOM 892 C C . ILE A 1 118 ? -17.199 -2.276 18.713 1.00 89.94 118 ILE A C 1
ATOM 894 O O . ILE A 1 118 ? -16.462 -2.245 17.726 1.00 89.94 118 ILE A O 1
ATOM 898 N N . LEU A 1 119 ? -18.050 -3.287 18.913 1.00 86.75 119 LEU A N 1
ATOM 899 C CA . LEU A 1 119 ? -18.193 -4.407 17.972 1.00 86.75 119 LEU A CA 1
ATOM 900 C C . LEU A 1 119 ? -18.719 -3.955 16.601 1.00 86.75 119 LEU A C 1
ATOM 902 O O . LEU A 1 119 ? -18.259 -4.446 15.561 1.00 86.75 119 LEU A O 1
ATOM 906 N N . GLU A 1 120 ? -19.648 -3.001 16.585 1.00 90.19 120 GLU A N 1
ATOM 907 C CA . GLU A 1 120 ? -20.149 -2.396 15.353 1.00 90.19 120 GLU A CA 1
ATOM 908 C C . GLU A 1 120 ? -19.051 -1.598 14.635 1.00 90.19 120 GLU A C 1
ATOM 910 O O . GLU A 1 120 ? -18.836 -1.786 13.436 1.00 90.19 120 GLU A O 1
ATOM 915 N N . GLN A 1 121 ? -18.273 -0.794 15.365 1.00 85.69 121 GLN A N 1
ATOM 916 C CA . GLN A 1 121 ? -17.143 -0.045 14.807 1.00 85.69 121 GLN A CA 1
ATOM 917 C C . GLN A 1 121 ? -16.060 -0.961 14.223 1.00 85.69 121 GLN A C 1
ATOM 919 O O . GLN A 1 121 ? -15.567 -0.700 13.127 1.00 85.69 121 GLN A O 1
ATOM 924 N N . ILE A 1 122 ? -15.724 -2.076 14.885 1.00 84.88 122 ILE A N 1
ATOM 925 C CA . ILE A 1 122 ? -14.785 -3.076 14.341 1.00 84.88 122 ILE A CA 1
ATOM 926 C C . ILE A 1 122 ? -15.310 -3.650 13.016 1.00 84.88 122 ILE A C 1
ATOM 928 O O . ILE A 1 122 ? -14.541 -3.854 12.072 1.00 84.88 122 ILE A O 1
ATOM 932 N N . SER A 1 123 ? -16.619 -3.894 12.922 1.00 83.00 123 SER A N 1
ATOM 933 C CA . SER A 1 123 ? -17.251 -4.395 11.697 1.00 83.00 123 SER A CA 1
ATOM 934 C C . SER A 1 123 ? -17.210 -3.356 10.571 1.00 83.00 123 SER A C 1
ATOM 936 O O . SER A 1 123 ? -16.869 -3.701 9.441 1.00 83.00 123 SER A O 1
ATOM 938 N N . GLN A 1 124 ? -17.440 -2.078 10.883 1.00 83.31 124 GLN A N 1
ATOM 939 C CA . GLN A 1 124 ? -17.320 -0.975 9.924 1.00 83.31 124 GLN A CA 1
ATOM 940 C C . GLN A 1 124 ? -15.878 -0.766 9.444 1.00 83.31 124 GLN A C 1
ATOM 942 O O . GLN A 1 124 ? -15.655 -0.595 8.248 1.00 83.31 124 GLN A O 1
ATOM 947 N N . ILE A 1 125 ? -14.883 -0.833 10.337 1.00 81.06 125 ILE A N 1
ATOM 948 C CA . ILE A 1 125 ? -13.460 -0.735 9.965 1.00 81.06 125 ILE A CA 1
ATOM 949 C C . ILE A 1 125 ? -13.070 -1.889 9.036 1.00 81.06 125 ILE A C 1
ATOM 951 O O . ILE A 1 125 ? -12.383 -1.699 8.035 1.00 81.06 125 ILE A O 1
ATOM 955 N N . ARG A 1 126 ? -13.560 -3.100 9.313 1.00 71.00 126 ARG A N 1
ATOM 956 C CA . ARG A 1 126 ? -13.336 -4.255 8.438 1.00 71.00 126 ARG A CA 1
ATOM 957 C C . ARG A 1 126 ? -13.892 -4.042 7.024 1.00 71.00 126 ARG A C 1
ATOM 959 O O . ARG A 1 126 ? -13.301 -4.551 6.073 1.00 71.00 126 ARG A O 1
ATOM 966 N N . GLU A 1 127 ? -15.011 -3.336 6.889 1.00 70.75 127 GLU A N 1
ATOM 967 C CA . GLU A 1 127 ? -15.635 -3.017 5.599 1.00 70.75 127 GLU A CA 1
ATOM 968 C C . GLU A 1 127 ? -15.007 -1.802 4.904 1.00 70.75 127 GLU A C 1
ATOM 970 O O . GLU A 1 127 ? -15.036 -1.726 3.674 1.00 70.75 127 GLU A O 1
ATOM 975 N N . SER A 1 128 ? -14.429 -0.867 5.662 1.00 67.25 128 SER A N 1
ATOM 976 C CA . SER A 1 128 ? -13.824 0.359 5.135 1.00 67.25 128 SER A CA 1
ATOM 977 C C . SER A 1 128 ? -12.367 0.196 4.697 1.00 67.25 128 SER A C 1
ATOM 979 O O . SER A 1 128 ? -11.890 1.007 3.902 1.00 67.25 128 SER A O 1
ATOM 981 N N . ILE A 1 129 ? -11.663 -0.858 5.136 1.00 65.06 129 ILE A N 1
ATOM 982 C CA . ILE A 1 129 ? -10.325 -1.206 4.628 1.00 65.06 129 ILE A CA 1
ATOM 983 C C . ILE A 1 129 ? -10.451 -1.755 3.192 1.00 65.06 129 ILE A C 1
ATOM 985 O O . ILE A 1 129 ? -10.446 -2.964 2.935 1.00 65.06 129 ILE A O 1
ATOM 989 N N . GLN A 1 130 ? -10.572 -0.830 2.241 1.00 57.22 130 GLN A N 1
ATOM 990 C CA . GLN A 1 130 ? -10.627 -1.075 0.804 1.00 57.22 130 GLN A CA 1
ATOM 991 C C . GLN A 1 130 ? -9.446 -0.384 0.130 1.00 57.22 130 GLN A C 1
ATOM 993 O O . GLN A 1 130 ? -9.249 0.820 0.282 1.00 57.22 130 GLN A O 1
ATOM 998 N N . TYR A 1 131 ? -8.674 -1.143 -0.646 1.00 53.28 131 TYR A N 1
ATOM 999 C CA . TYR A 1 131 ? -7.700 -0.579 -1.576 1.00 53.28 131 TYR A CA 1
ATOM 1000 C C . TYR A 1 131 ? -8.257 -0.755 -2.989 1.00 53.28 131 TYR A C 1
ATOM 1002 O O . TYR A 1 131 ? -8.560 -1.877 -3.394 1.00 53.28 131 TYR A O 1
ATOM 1010 N N . ASP A 1 132 ? -8.452 0.357 -3.701 1.00 50.69 132 ASP A N 1
ATOM 1011 C CA . ASP A 1 132 ? -8.974 0.399 -5.076 1.00 50.69 132 ASP A CA 1
ATOM 1012 C C . ASP A 1 132 ? -10.245 -0.457 -5.297 1.00 50.69 132 ASP A C 1
ATOM 1014 O O . ASP A 1 132 ? -10.313 -1.327 -6.166 1.00 50.69 132 ASP A O 1
ATOM 1018 N N . ASN A 1 133 ? -11.265 -0.252 -4.450 1.00 52.12 133 ASN A N 1
ATOM 1019 C CA . ASN A 1 133 ? -12.548 -0.980 -4.461 1.00 52.12 133 ASN A CA 1
ATOM 1020 C C . ASN A 1 133 ? -12.447 -2.506 -4.246 1.00 52.12 133 ASN A C 1
ATOM 1022 O O . ASN A 1 133 ? -13.426 -3.230 -4.450 1.00 52.12 133 ASN A O 1
ATOM 1026 N N . GLN A 1 134 ? -11.290 -3.022 -3.816 1.00 55.25 134 GLN A N 1
ATOM 1027 C CA . GLN A 1 134 ? -11.131 -4.419 -3.427 1.00 55.25 134 GLN A CA 1
ATOM 1028 C C . GLN A 1 134 ? -10.994 -4.557 -1.910 1.00 55.25 134 GLN A C 1
ATOM 1030 O O . GLN A 1 134 ? -10.058 -4.058 -1.286 1.00 55.25 134 GLN A O 1
ATOM 1035 N N . ASN A 1 135 ? -11.936 -5.298 -1.319 1.00 50.22 135 ASN A N 1
ATOM 1036 C CA . ASN A 1 135 ? -11.874 -5.722 0.077 1.00 50.22 135 ASN A CA 1
ATOM 1037 C C . ASN A 1 135 ? -10.690 -6.675 0.281 1.00 50.22 135 ASN A C 1
ATOM 1039 O O . ASN A 1 135 ? -10.726 -7.826 -0.168 1.00 50.22 135 ASN A O 1
ATOM 1043 N N . LEU A 1 136 ? -9.669 -6.215 1.007 1.00 54.56 136 LEU A N 1
ATOM 1044 C CA . LEU A 1 136 ? -8.431 -6.961 1.271 1.00 54.56 136 LEU A CA 1
ATOM 1045 C C . LEU A 1 136 ? -8.665 -8.246 2.080 1.00 54.56 136 LEU A C 1
ATOM 1047 O O . LEU A 1 136 ? -7.933 -9.231 1.942 1.00 54.56 136 LEU A O 1
ATOM 1051 N N . TYR A 1 137 ? -9.731 -8.266 2.879 1.00 49.81 137 TYR A N 1
ATOM 1052 C CA . TYR A 1 137 ? -10.077 -9.378 3.762 1.00 49.81 137 TYR A CA 1
ATOM 1053 C C . TYR A 1 137 ? -11.039 -10.403 3.143 1.00 49.81 137 TYR A C 1
ATOM 1055 O O . TYR A 1 137 ? -11.291 -11.444 3.757 1.00 49.81 137 TYR A O 1
ATOM 1063 N N . TYR A 1 138 ? -11.568 -10.164 1.933 1.00 47.50 138 TYR A N 1
ATOM 1064 C CA . TYR A 1 138 ? -12.431 -11.141 1.265 1.00 47.50 138 TYR A CA 1
ATOM 1065 C C . TYR A 1 138 ? -11.596 -12.144 0.460 1.00 47.50 138 TYR A C 1
ATOM 1067 O O . TYR A 1 138 ? -10.842 -11.806 -0.454 1.00 47.50 138 TYR A O 1
ATOM 1075 N N . ARG A 1 139 ? -11.734 -13.425 0.816 1.00 46.53 139 ARG A N 1
ATOM 1076 C CA . ARG A 1 139 ? -10.900 -14.542 0.338 1.00 46.53 139 ARG A CA 1
ATOM 1077 C C . ARG A 1 139 ? -10.954 -14.764 -1.182 1.00 46.53 139 ARG A C 1
ATOM 1079 O O . ARG A 1 139 ? -10.060 -15.401 -1.732 1.00 46.53 139 ARG A O 1
ATOM 1086 N N . GLU A 1 140 ? -11.981 -14.252 -1.851 1.00 50.06 140 GLU A N 1
ATOM 1087 C CA . GLU A 1 140 ? -12.243 -14.497 -3.273 1.00 50.06 140 GLU A CA 1
ATOM 1088 C C . GLU A 1 140 ? -11.440 -13.567 -4.202 1.00 50.06 140 GLU A C 1
ATOM 1090 O O . GLU A 1 140 ? -10.961 -14.014 -5.247 1.00 50.06 140 GLU A O 1
ATOM 1095 N N . ASN A 1 141 ? -11.157 -12.327 -3.782 1.00 46.53 141 ASN A N 1
ATOM 1096 C CA . ASN A 1 141 ? -10.412 -11.350 -4.595 1.00 46.53 141 ASN A CA 1
ATOM 1097 C C . ASN A 1 141 ? -8.888 -11.576 -4.554 1.00 46.53 141 ASN A C 1
ATOM 1099 O O . ASN A 1 141 ? -8.188 -11.384 -5.552 1.00 46.53 141 ASN A O 1
ATOM 1103 N N . ASN A 1 142 ? -8.381 -12.138 -3.450 1.00 46.56 142 ASN A N 1
ATOM 1104 C CA . ASN A 1 142 ? -6.967 -12.503 -3.280 1.00 46.56 142 ASN A CA 1
ATOM 1105 C C . ASN A 1 142 ? -6.475 -13.587 -4.262 1.00 46.56 142 ASN A C 1
ATOM 1107 O O . ASN A 1 142 ? -5.270 -13.766 -4.451 1.00 46.56 142 ASN A O 1
ATOM 1111 N N . CYS A 1 143 ? -7.382 -14.308 -4.927 1.00 43.28 143 CYS A N 1
ATOM 1112 C CA . CYS A 1 143 ? -7.027 -15.357 -5.882 1.00 43.28 143 CYS A CA 1
ATOM 1113 C C . CYS A 1 143 ? -6.616 -14.825 -7.260 1.00 43.28 143 CYS A C 1
ATOM 1115 O O . CYS A 1 143 ? -5.773 -15.427 -7.925 1.00 43.28 143 CYS A O 1
ATOM 1117 N N . SER A 1 144 ? -7.166 -13.680 -7.677 1.00 43.25 144 SER A N 1
ATOM 1118 C CA . SER A 1 144 ? -6.765 -13.003 -8.916 1.00 43.25 144 SER A CA 1
ATOM 1119 C C . SER A 1 144 ? -5.373 -12.373 -8.755 1.00 43.25 144 SER A C 1
ATOM 1121 O O . SER A 1 144 ? -4.504 -12.546 -9.611 1.00 43.25 144 SER A O 1
ATOM 1123 N N . PHE A 1 145 ? -5.134 -11.746 -7.597 1.00 45.62 145 PHE A N 1
ATOM 1124 C CA . PHE A 1 145 ? -3.877 -11.078 -7.245 1.00 45.62 145 PHE A CA 1
ATOM 1125 C C . PHE A 1 145 ? -2.716 -12.069 -7.052 1.00 45.62 145 PHE A C 1
ATOM 1127 O O . PHE A 1 145 ? -1.620 -11.881 -7.583 1.00 45.62 145 PHE A O 1
ATOM 1134 N N . CYS A 1 146 ? -2.978 -13.211 -6.403 1.00 39.47 146 CYS A N 1
ATOM 1135 C CA . CYS A 1 146 ? -1.986 -14.277 -6.257 1.00 39.47 146 CYS A CA 1
ATOM 1136 C C . CYS A 1 146 ? -1.587 -14.922 -7.600 1.00 39.47 146 CYS A C 1
ATOM 1138 O O . CYS A 1 146 ? -0.465 -15.404 -7.757 1.00 39.47 146 CYS A O 1
ATOM 1140 N N . CYS A 1 147 ? -2.479 -14.899 -8.596 1.00 40.22 147 CYS A N 1
ATOM 1141 C CA . CYS A 1 147 ? -2.200 -15.436 -9.926 1.00 40.22 147 CYS A CA 1
ATOM 1142 C C . CYS A 1 147 ? -1.228 -14.588 -10.739 1.00 40.22 147 CYS A C 1
ATOM 1144 O O . CYS A 1 147 ? -0.357 -15.125 -11.428 1.00 40.22 147 CYS A O 1
ATOM 1146 N N . PHE A 1 148 ? -1.343 -13.266 -10.615 1.00 45.22 148 PHE A N 1
ATOM 1147 C CA . PHE A 1 148 ? -0.460 -12.321 -11.289 1.00 45.22 148 PHE A CA 1
ATOM 1148 C C . PHE A 1 148 ? 0.986 -12.432 -10.769 1.00 45.22 148 PHE A C 1
ATOM 1150 O O . PHE A 1 148 ? 1.940 -12.427 -11.548 1.00 45.22 148 PHE A O 1
ATOM 1157 N N . LEU A 1 149 ? 1.151 -12.656 -9.460 1.00 41.59 149 LEU A N 1
ATOM 1158 C CA . LEU A 1 149 ? 2.449 -12.896 -8.814 1.00 41.59 149 LEU A CA 1
ATOM 1159 C C . LEU A 1 149 ? 3.035 -14.290 -9.119 1.00 41.59 149 LEU A C 1
ATOM 1161 O O . LEU A 1 149 ? 4.255 -14.424 -9.255 1.00 41.59 149 LEU A O 1
ATOM 1165 N N . PHE A 1 150 ? 2.196 -15.318 -9.318 1.00 40.56 150 PHE A N 1
ATOM 1166 C CA . PHE A 1 150 ? 2.659 -16.670 -9.671 1.00 40.56 150 PHE A CA 1
ATOM 1167 C C . PHE A 1 150 ? 3.247 -16.742 -11.089 1.00 40.56 150 PHE A C 1
ATOM 1169 O O . PHE A 1 150 ? 4.244 -17.434 -11.302 1.00 40.56 150 PHE A O 1
ATOM 1176 N N . SER A 1 151 ? 2.712 -15.962 -12.039 1.00 44.09 151 SER A N 1
ATOM 1177 C CA . SER A 1 151 ? 3.318 -15.805 -13.372 1.00 44.09 151 SER A CA 1
ATOM 1178 C C . SER A 1 151 ? 4.721 -15.176 -13.320 1.00 44.09 151 SER A C 1
ATOM 1180 O O . SER A 1 151 ? 5.484 -15.318 -14.275 1.00 44.09 151 SER A O 1
ATOM 1182 N N . LYS A 1 152 ? 5.083 -14.509 -12.212 1.00 47.78 152 LYS A N 1
ATOM 1183 C CA . LYS A 1 152 ? 6.381 -13.851 -11.985 1.00 47.78 152 LYS A CA 1
ATOM 1184 C C . LYS A 1 152 ? 7.244 -14.488 -10.878 1.00 47.78 152 LYS A C 1
ATOM 1186 O O . LYS A 1 152 ? 8.218 -13.877 -10.448 1.00 47.78 152 LYS A O 1
ATOM 1191 N N . ARG A 1 153 ? 6.985 -15.744 -10.477 1.00 47.62 153 ARG A N 1
ATOM 1192 C CA . ARG A 1 153 ? 7.864 -16.537 -9.577 1.00 47.62 153 ARG A CA 1
ATOM 1193 C C . ARG A 1 153 ? 8.088 -15.949 -8.166 1.00 47.62 153 ARG A C 1
ATOM 1195 O O . ARG A 1 153 ? 9.063 -16.310 -7.512 1.00 47.62 153 ARG A O 1
ATOM 1202 N N . ILE A 1 154 ? 7.178 -15.116 -7.659 1.00 42.56 154 ILE A N 1
ATOM 1203 C CA . ILE A 1 154 ? 7.191 -14.648 -6.261 1.00 42.56 154 ILE A CA 1
ATOM 1204 C C . ILE A 1 154 ? 6.215 -15.514 -5.437 1.00 42.56 154 ILE A C 1
ATOM 1206 O O . ILE A 1 154 ? 5.052 -15.686 -5.793 1.00 42.56 154 ILE A O 1
ATOM 1210 N N . ILE A 1 155 ? 6.739 -16.142 -4.378 1.00 48.81 155 ILE A N 1
ATOM 1211 C CA . ILE A 1 155 ? 6.093 -17.108 -3.459 1.00 48.81 155 ILE A CA 1
ATOM 1212 C C . ILE A 1 155 ? 5.333 -16.270 -2.401 1.00 48.81 155 ILE A C 1
ATOM 1214 O O . ILE A 1 155 ? 5.910 -15.317 -1.901 1.00 48.81 155 ILE A O 1
ATOM 1218 N N . ILE A 1 156 ? 4.051 -16.451 -2.049 1.00 42.81 156 ILE A N 1
ATOM 1219 C CA . ILE A 1 156 ? 3.368 -17.574 -1.380 1.00 42.81 156 ILE A CA 1
ATOM 1220 C C . ILE A 1 156 ? 1.886 -17.525 -1.793 1.00 42.81 156 ILE A C 1
ATOM 1222 O O . ILE A 1 156 ? 1.169 -16.601 -1.426 1.00 42.81 156 ILE A O 1
ATOM 1226 N N . CYS A 1 157 ? 1.393 -18.544 -2.504 1.00 43.41 157 CYS A N 1
ATOM 1227 C CA . CYS A 1 157 ? -0.047 -18.705 -2.716 1.00 43.41 157 CYS A CA 1
ATOM 1228 C C . CYS A 1 157 ? -0.632 -19.652 -1.668 1.00 43.41 157 CYS A C 1
ATOM 1230 O O . CYS A 1 157 ? -0.192 -20.809 -1.550 1.00 43.41 157 CYS A O 1
ATOM 1232 N N . SER A 1 158 ? -1.628 -19.172 -0.914 1.00 46.59 158 SER A N 1
ATOM 1233 C CA . SER A 1 158 ? -2.407 -20.004 0.007 1.00 46.59 158 SER A CA 1
ATOM 1234 C C . SER A 1 158 ? -2.930 -21.239 -0.745 1.00 46.59 158 SER A C 1
ATOM 1236 O O . SER A 1 158 ? -3.279 -21.167 -1.927 1.00 46.59 158 SER A O 1
ATOM 1238 N N . ARG A 1 159 ? -2.925 -22.420 -0.103 1.00 48.81 159 ARG A N 1
ATOM 1239 C CA . ARG A 1 159 ? -3.219 -23.712 -0.768 1.00 48.81 159 ARG A CA 1
ATOM 1240 C C . ARG A 1 159 ? -4.552 -23.719 -1.539 1.00 48.81 159 ARG A C 1
ATOM 1242 O O . ARG A 1 159 ? -4.646 -24.426 -2.535 1.00 48.81 159 ARG A O 1
ATOM 1249 N N . GLY A 1 160 ? -5.530 -22.900 -1.135 1.00 46.12 160 GLY A N 1
ATOM 1250 C CA . GLY A 1 160 ? -6.822 -22.754 -1.818 1.00 46.12 160 GLY A CA 1
ATOM 1251 C C . GLY A 1 160 ? -6.759 -22.050 -3.180 1.00 46.12 160 GLY A C 1
ATOM 1252 O O . GLY A 1 160 ? -7.558 -22.368 -4.054 1.00 46.12 160 GLY A O 1
ATOM 1253 N N . CYS A 1 161 ? -5.782 -21.166 -3.412 1.00 48.69 161 CYS A N 1
ATOM 1254 C CA . CYS A 1 161 ? -5.700 -20.380 -4.649 1.00 48.69 161 CYS A CA 1
ATOM 1255 C C . CYS A 1 161 ? -4.892 -21.014 -5.786 1.00 48.69 161 CYS A C 1
ATOM 1257 O O . CYS A 1 161 ? -5.006 -20.599 -6.939 1.00 48.69 161 CYS A O 1
ATOM 1259 N N . ARG A 1 162 ? -4.152 -22.098 -5.515 1.00 50.59 162 ARG A N 1
ATOM 1260 C CA . ARG A 1 162 ? -3.450 -22.864 -6.563 1.00 50.59 162 ARG A CA 1
ATOM 1261 C C . ARG A 1 162 ? -4.398 -23.510 -7.581 1.00 50.59 162 ARG A C 1
ATOM 1263 O O . ARG A 1 162 ? -4.021 -23.648 -8.741 1.00 50.59 162 ARG A O 1
ATOM 1270 N N . GLY A 1 163 ? -5.609 -23.893 -7.168 1.00 51.09 163 GLY A N 1
ATOM 1271 C CA . GLY A 1 163 ? -6.591 -24.544 -8.045 1.00 51.09 163 GLY A CA 1
ATOM 1272 C C . GLY A 1 163 ? -7.218 -23.600 -9.078 1.00 51.09 163 GLY A C 1
ATOM 1273 O O . GLY A 1 163 ? -7.350 -23.970 -10.243 1.00 51.09 163 GLY A O 1
ATOM 1274 N N . LEU A 1 164 ? -7.547 -22.365 -8.679 1.00 49.59 164 LEU A N 1
ATOM 1275 C CA . LEU A 1 164 ? -8.136 -21.359 -9.573 1.00 49.59 164 LEU A CA 1
ATOM 1276 C C . LEU A 1 164 ? -7.130 -20.810 -10.594 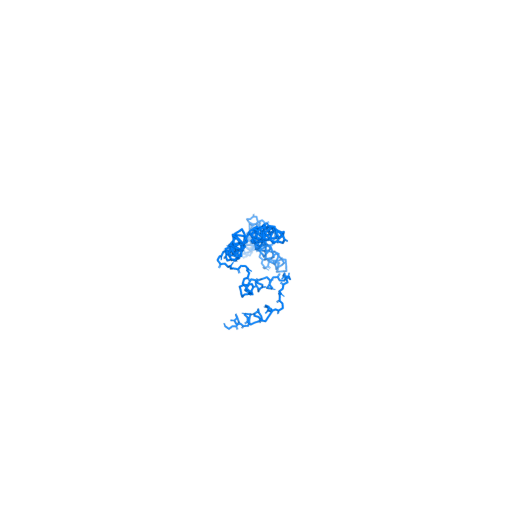1.00 49.59 164 LEU A C 1
ATOM 1278 O O . LEU A 1 164 ? -7.498 -20.577 -11.744 1.00 49.59 164 LEU A O 1
ATOM 1282 N N . CYS A 1 165 ? -5.855 -20.678 -10.218 1.00 48.66 165 CYS A N 1
ATOM 1283 C CA . CYS A 1 165 ? -4.817 -20.229 -11.147 1.00 48.66 165 CYS A CA 1
ATOM 1284 C C . CYS A 1 165 ? -4.540 -21.194 -12.294 1.00 48.66 165 CYS A C 1
ATOM 1286 O O . CYS A 1 165 ? -4.302 -20.763 -13.421 1.00 48.66 165 CYS A O 1
ATOM 1288 N N . ARG A 1 166 ? -4.592 -22.503 -12.023 1.00 51.34 166 ARG A N 1
ATOM 1289 C CA . ARG A 1 166 ? -4.343 -23.521 -13.048 1.00 51.34 166 ARG A CA 1
ATOM 1290 C C . ARG A 1 166 ? -5.426 -23.499 -14.136 1.00 51.34 166 ARG A C 1
ATOM 1292 O O . ARG A 1 166 ? -5.090 -23.578 -15.308 1.00 51.34 166 ARG A O 1
ATOM 1299 N N . ARG A 1 167 ? -6.691 -23.256 -13.762 1.00 47.25 167 ARG A N 1
ATOM 1300 C CA . ARG A 1 167 ? -7.818 -23.155 -14.710 1.00 47.25 167 ARG A CA 1
ATOM 1301 C C . ARG A 1 167 ? -7.817 -21.885 -15.567 1.00 47.25 167 ARG A C 1
ATOM 1303 O O . ARG A 1 167 ? -8.298 -21.918 -16.692 1.00 47.25 167 ARG A O 1
ATOM 1310 N N . ARG A 1 168 ? -7.293 -20.754 -15.077 1.00 47.41 168 ARG A N 1
ATOM 1311 C CA . ARG A 1 168 ? -7.321 -19.488 -15.840 1.00 47.41 168 ARG A CA 1
ATOM 1312 C C . ARG A 1 168 ? -6.246 -19.415 -16.939 1.00 47.41 168 ARG A C 1
ATOM 1314 O O . ARG A 1 168 ? -6.466 -18.751 -17.948 1.00 47.41 168 ARG A O 1
ATOM 1321 N N . ASN A 1 169 ? -5.127 -20.130 -16.778 1.00 42.94 169 ASN A N 1
ATOM 1322 C CA . ASN A 1 169 ? -4.114 -20.282 -17.834 1.00 42.94 169 ASN A CA 1
ATOM 1323 C C . ASN A 1 169 ? -4.560 -21.228 -18.963 1.00 42.94 169 ASN A C 1
ATOM 1325 O O . ASN A 1 169 ? -4.134 -21.042 -20.095 1.00 42.94 169 ASN A O 1
ATOM 1329 N N . GLU A 1 170 ? -5.430 -22.204 -18.686 1.00 42.88 170 GLU A N 1
ATOM 1330 C CA . GLU A 1 170 ? -5.970 -23.115 -19.711 1.00 42.88 170 GLU A CA 1
ATOM 1331 C C . GLU A 1 170 ? -6.993 -22.419 -20.632 1.00 42.88 170 GLU A C 1
ATOM 1333 O O . GLU A 1 170 ? -7.080 -22.747 -21.809 1.00 42.88 170 GLU A O 1
ATOM 1338 N N . ASN A 1 171 ? -7.694 -21.389 -20.143 1.00 42.34 171 ASN A N 1
ATOM 1339 C CA . ASN A 1 171 ? -8.692 -20.642 -20.923 1.00 42.34 171 ASN A CA 1
ATOM 1340 C C . ASN A 1 171 ? -8.132 -19.466 -21.753 1.00 42.34 171 ASN A C 1
ATOM 1342 O O . ASN A 1 171 ? -8.911 -18.803 -22.423 1.00 42.34 171 ASN A O 1
ATOM 1346 N N . ASN A 1 172 ? -6.824 -19.180 -21.711 1.00 38.53 172 ASN A N 1
ATOM 1347 C CA . ASN A 1 172 ? -6.183 -18.149 -22.558 1.00 38.53 172 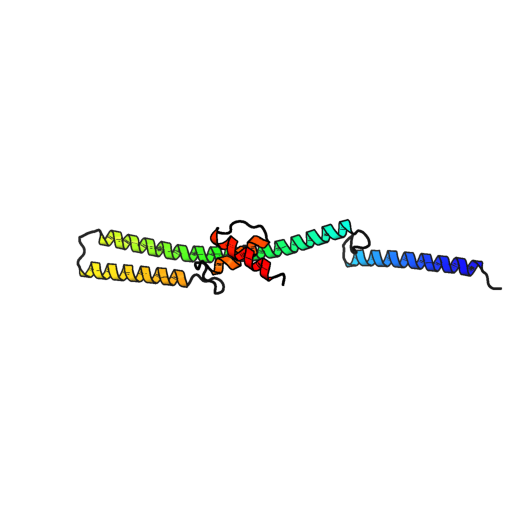ASN A CA 1
ATOM 1348 C C . ASN A 1 172 ? -5.450 -18.735 -23.785 1.00 38.53 172 ASN A C 1
ATOM 1350 O O . ASN A 1 172 ? -4.772 -18.004 -24.501 1.00 38.53 172 ASN A O 1
ATOM 1354 N N . TYR A 1 173 ? -5.577 -20.046 -24.020 1.00 36.88 173 TYR A N 1
ATOM 1355 C CA . TYR A 1 173 ? -5.044 -20.754 -25.193 1.00 36.88 173 TYR A CA 1
ATOM 1356 C C . TYR A 1 173 ? -6.157 -21.354 -26.073 1.00 36.88 173 TYR A C 1
ATOM 1358 O O . TYR A 1 173 ? -5.947 -22.381 -26.714 1.00 36.88 173 TYR A O 1
ATOM 1366 N N . ASN A 1 174 ? -7.328 -20.712 -26.103 1.00 34.88 174 ASN A N 1
ATOM 1367 C CA . ASN A 1 174 ? -8.350 -20.886 -27.138 1.00 34.88 174 ASN A CA 1
ATOM 1368 C C . ASN A 1 174 ? -8.761 -19.514 -27.665 1.00 34.88 174 ASN A C 1
ATOM 1370 O O . ASN A 1 174 ? -9.013 -18.633 -26.813 1.00 34.88 174 ASN A O 1
#

Secondary structure (DSSP, 8-state):
---HHHHHHHHHHHHHHHHHHHHHHHHHHHHHH--S---TTT-HHHHHHHHHHHHHHHHHHHHHHHHHHHHHHHHHHHHHHHHHHHHHHHHHHHHHHHHSTTS-HHHHHHHHHHHHHHHHHHHHHHHH-EETTEETT-TTTHHHHHHHHHTTT-----TTTHHHHHHHHHTT--

Foldseek 3Di:
DPPPVVVVVVVVVVVVVVVVVVVVVVVVVCVVVVDPDDDCVVPVVVVVVVVVVVVVVVVVVVVVVVVVLVVVLVVLVVVLVVVLVVLVVVLVVLVVVVVPPPDDPVVVVVSVVSNVVSVVVNVVSQVPSDDPNDRPPDPPVVLVVVLVVVVVPDDDDDPVSVVVSVVVVVVVVD